Protein AF-A0A815XXY3-F1 (afdb_monomer_lite)

Radius of gyration: 14.78 Å; chains: 1; bounding box: 37×39×33 Å

Secondary structure (DSSP, 8-state):
-HHHHHHHHHHHHTTS--HHHHHHHHHHTT---HHHHHHHHHHHHHHHHHHHHHTT-HHHHHHHHHHHHHHTTT-S-HHHHHHHHHHHHHHHHHHHHHTT-HHHHHHHHHHHHHHHTTS-GGG--

InterPro domains:
  IPR011990 Tetratricopeptide-like helical domain superfamily [G3DSA:1.25.40.10] (5-116)
  IPR011990 Tetratricopeptide-like helical domain superfamily [SSF48452] (34-114)

Organism: NCBI:txid433720

pLDDT: mean 76.67, std 20.16, range [35.03, 98.31]

Structure (mmCIF, N/CA/C/O backbone):
data_AF-A0A815XXY3-F1
#
_entry.id   AF-A0A815XXY3-F1
#
loop_
_atom_site.group_PDB
_atom_site.id
_atom_site.type_symbol
_atom_site.label_atom_id
_atom_site.label_alt_id
_atom_site.label_comp_id
_atom_site.label_asym_id
_atom_site.label_entity_id
_atom_site.label_seq_id
_atom_site.pdbx_PDB_ins_code
_atom_site.Cartn_x
_atom_site.Cartn_y
_atom_site.Cartn_z
_atom_site.occupancy
_atom_site.B_iso_or_equiv
_atom_site.auth_seq_id
_atom_site.auth_comp_id
_atom_site.auth_asym_id
_atom_site.auth_atom_id
_atom_site.pdbx_PDB_model_num
ATOM 1 N N . MET A 1 1 ? 3.207 22.782 -8.558 1.00 40.72 1 MET A N 1
ATOM 2 C CA . MET A 1 1 ? 2.420 21.550 -8.321 1.00 40.72 1 MET A CA 1
ATOM 3 C C . MET A 1 1 ? 3.061 20.710 -7.215 1.00 40.72 1 MET A C 1
ATOM 5 O O . MET A 1 1 ? 2.426 20.548 -6.186 1.00 40.72 1 MET A O 1
ATOM 9 N N . LEU A 1 2 ? 4.338 20.314 -7.339 1.00 36.28 2 LEU A N 1
ATOM 10 C CA . LEU A 1 2 ? 5.111 19.684 -6.247 1.00 36.28 2 LEU A CA 1
ATOM 11 C C . LEU A 1 2 ? 5.334 20.591 -5.021 1.00 36.28 2 LEU A C 1
ATOM 13 O O . LEU A 1 2 ? 5.239 20.117 -3.900 1.00 36.28 2 LEU A O 1
ATOM 17 N N . SER A 1 3 ? 5.559 21.897 -5.204 1.00 35.03 3 SER A N 1
ATOM 18 C CA . SER A 1 3 ? 5.716 22.847 -4.084 1.00 35.03 3 SER A CA 1
ATOM 19 C C . SER A 1 3 ? 4.462 22.965 -3.213 1.00 35.03 3 SER A C 1
ATOM 21 O O . SER A 1 3 ? 4.551 23.080 -1.998 1.00 35.03 3 SER A O 1
ATOM 23 N N . THR A 1 4 ? 3.286 22.888 -3.831 1.00 38.31 4 THR A N 1
ATOM 24 C CA . THR A 1 4 ? 1.991 22.896 -3.144 1.00 38.31 4 THR A CA 1
ATOM 25 C C . THR A 1 4 ? 1.757 21.583 -2.399 1.00 38.31 4 THR A C 1
ATOM 27 O O . THR A 1 4 ? 1.278 21.599 -1.274 1.00 38.31 4 THR A O 1
ATOM 30 N N . PHE A 1 5 ? 2.153 20.454 -2.996 1.00 41.72 5 PHE A N 1
ATOM 31 C CA . PHE A 1 5 ? 2.117 19.145 -2.346 1.00 41.72 5 PHE A CA 1
ATOM 32 C C . PHE A 1 5 ? 3.056 19.083 -1.130 1.00 41.72 5 PHE A C 1
ATOM 34 O O . PHE A 1 5 ? 2.637 18.664 -0.059 1.00 41.72 5 PHE A O 1
ATOM 41 N N . MET A 1 6 ? 4.289 19.581 -1.269 1.00 40.69 6 MET A N 1
ATOM 42 C CA . MET A 1 6 ? 5.274 19.650 -0.183 1.00 40.69 6 MET A CA 1
ATOM 43 C C . MET A 1 6 ? 4.816 20.574 0.950 1.00 40.69 6 MET A C 1
ATOM 45 O O . MET A 1 6 ? 4.941 20.193 2.108 1.00 40.69 6 MET A O 1
ATOM 49 N N . ASN A 1 7 ? 4.219 21.730 0.634 1.00 42.25 7 ASN A N 1
ATOM 50 C CA . ASN A 1 7 ? 3.677 22.641 1.646 1.00 42.25 7 ASN A CA 1
ATOM 51 C C . ASN A 1 7 ? 2.479 22.036 2.394 1.00 42.25 7 ASN A C 1
ATOM 53 O O . ASN A 1 7 ? 2.439 22.093 3.619 1.00 42.25 7 ASN A O 1
ATOM 57 N N . ASN A 1 8 ? 1.538 21.412 1.679 1.00 39.06 8 ASN A N 1
ATOM 58 C CA . ASN A 1 8 ? 0.362 20.792 2.297 1.00 39.06 8 ASN A CA 1
ATOM 59 C C . ASN A 1 8 ? 0.739 19.553 3.122 1.00 39.06 8 ASN A C 1
ATOM 61 O O . ASN A 1 8 ? 0.142 19.300 4.167 1.00 39.06 8 ASN A O 1
ATOM 65 N N . ALA A 1 9 ? 1.753 18.801 2.680 1.00 45.72 9 ALA A N 1
ATOM 66 C CA . ALA A 1 9 ? 2.344 17.735 3.471 1.00 45.72 9 ALA A CA 1
ATOM 67 C C . ALA A 1 9 ? 2.991 18.319 4.733 1.00 45.72 9 ALA A C 1
ATOM 69 O O . ALA A 1 9 ? 2.632 17.908 5.824 1.00 45.72 9 ALA A O 1
ATOM 70 N N . GLN A 1 10 ? 3.863 19.327 4.631 1.00 44.88 10 GLN A N 1
ATOM 71 C CA . GLN A 1 10 ? 4.510 19.958 5.793 1.00 44.88 10 GLN A CA 1
ATOM 72 C C . GLN A 1 10 ? 3.523 20.463 6.852 1.00 44.88 10 GLN A C 1
ATOM 74 O O . GLN A 1 10 ? 3.779 20.316 8.046 1.00 44.88 10 GLN A O 1
ATOM 79 N N . GLU A 1 11 ? 2.390 21.021 6.431 1.00 45.44 11 GLU A N 1
ATOM 80 C CA . GLU A 1 11 ? 1.360 21.528 7.336 1.00 45.44 11 GLU A CA 1
ATOM 81 C C . GLU A 1 11 ? 0.625 20.387 8.065 1.00 45.44 11 GLU A C 1
ATOM 83 O O . GLU A 1 11 ? 0.522 20.415 9.294 1.00 45.44 11 GLU A O 1
ATOM 88 N N . ALA A 1 12 ? 0.234 19.323 7.350 1.00 42.69 12 ALA A N 1
ATOM 89 C CA . ALA A 1 12 ? -0.350 18.111 7.941 1.00 42.69 12 ALA A CA 1
ATOM 90 C C . ALA A 1 12 ? 0.640 17.340 8.844 1.00 42.69 12 ALA A C 1
ATOM 92 O O . ALA A 1 12 ? 0.240 16.705 9.821 1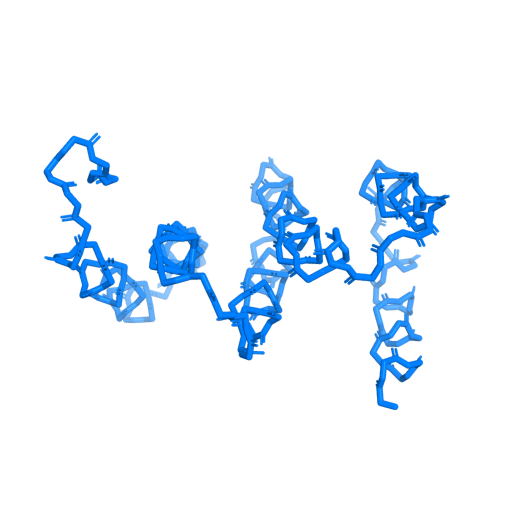.00 42.69 12 ALA A O 1
ATOM 93 N N . LEU A 1 13 ? 1.938 17.433 8.540 1.00 49.00 13 LEU A N 1
ATOM 94 C CA . LEU A 1 13 ? 3.052 16.788 9.243 1.00 49.00 13 LEU A CA 1
ATOM 95 C C . LEU A 1 13 ? 3.501 17.542 10.508 1.00 49.00 13 LEU A C 1
ATOM 97 O O . LEU A 1 13 ? 4.209 16.975 11.334 1.00 49.00 13 LEU A O 1
ATOM 101 N N . SER A 1 14 ? 3.088 18.800 10.695 1.00 47.16 14 SER A N 1
ATOM 102 C CA . SER A 1 14 ? 3.462 19.612 11.867 1.00 47.16 14 SER A CA 1
ATOM 103 C C . SER A 1 14 ? 2.740 19.219 13.167 1.00 47.16 14 SER A C 1
ATOM 105 O O . SER A 1 14 ? 3.091 19.709 14.240 1.00 47.16 14 SER A O 1
ATOM 107 N N . GLN A 1 15 ? 1.744 18.328 13.086 1.00 49.25 15 GLN A N 1
ATOM 108 C CA . GLN A 1 15 ? 0.901 17.921 14.219 1.00 49.25 15 GLN A CA 1
ATOM 109 C C . GLN A 1 15 ? 1.136 16.486 14.715 1.00 49.25 15 GLN A C 1
ATOM 111 O O . GLN A 1 15 ? 0.523 16.068 15.695 1.00 49.25 15 GLN A O 1
ATOM 116 N N . THR A 1 16 ? 2.021 15.719 14.079 1.00 50.16 16 THR A N 1
ATOM 117 C CA . THR A 1 16 ? 2.306 14.318 14.427 1.00 50.16 16 THR A CA 1
ATOM 118 C C . THR A 1 16 ? 3.817 14.108 14.506 1.00 50.16 16 THR A C 1
ATOM 120 O O . THR A 1 16 ? 4.563 14.660 13.706 1.00 50.16 16 THR A O 1
ATOM 123 N N . SER A 1 17 ? 4.301 13.360 15.507 1.00 55.41 17 SER A N 1
ATOM 124 C CA . SER A 1 17 ? 5.738 13.146 15.743 1.00 55.41 17 SER A CA 1
ATOM 125 C C . SER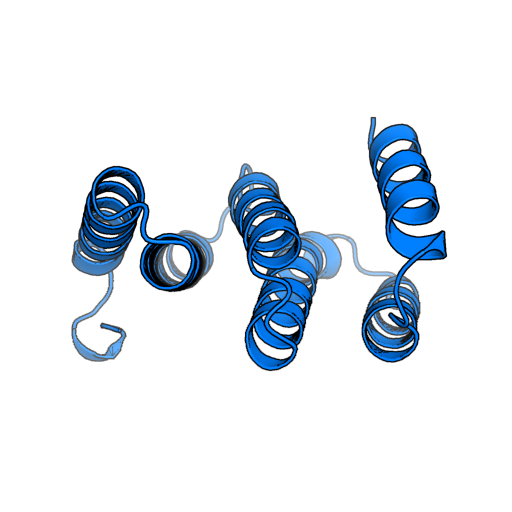 A 1 17 ? 6.354 12.288 14.626 1.00 55.41 17 SER A C 1
ATOM 127 O O . SER A 1 17 ? 6.465 11.067 14.745 1.00 55.41 17 SER A O 1
ATOM 129 N N . LEU A 1 18 ? 6.698 12.937 13.513 1.00 52.66 18 LEU A N 1
ATOM 130 C CA . LEU A 1 18 ? 7.137 12.356 12.240 1.00 52.66 18 LEU A CA 1
ATOM 131 C C . LEU A 1 18 ? 8.624 12.616 11.950 1.00 52.66 18 LEU A C 1
ATOM 133 O O . LEU A 1 18 ? 9.057 12.606 10.798 1.00 52.66 18 LEU A O 1
ATOM 137 N N . ASP A 1 19 ? 9.430 12.798 12.999 1.00 54.28 19 ASP A N 1
ATOM 138 C CA . ASP A 1 19 ? 10.856 13.136 12.887 1.00 54.28 19 ASP A CA 1
ATOM 139 C C . ASP A 1 19 ? 11.647 12.144 12.021 1.00 54.28 19 ASP A C 1
ATOM 141 O O . ASP A 1 19 ? 12.541 12.541 11.276 1.00 54.28 19 ASP A O 1
ATOM 145 N N . ARG A 1 20 ? 11.301 10.852 12.072 1.00 51.22 20 ARG A N 1
ATOM 146 C CA . ARG A 1 20 ? 12.021 9.806 11.335 1.00 51.22 20 ARG A CA 1
ATOM 147 C C . ARG A 1 20 ? 11.699 9.807 9.828 1.00 51.22 20 ARG A C 1
ATOM 149 O O . ARG A 1 20 ? 12.646 9.910 9.052 1.00 51.22 20 ARG A O 1
ATOM 156 N N . PRO A 1 21 ? 10.426 9.819 9.380 1.00 49.47 21 PRO A N 1
ATOM 157 C CA . PRO A 1 21 ? 10.122 9.957 7.950 1.00 49.47 21 PRO A CA 1
ATOM 158 C C . PRO A 1 21 ? 10.635 11.256 7.317 1.00 49.47 21 PRO A C 1
ATOM 160 O O . PRO A 1 21 ? 11.050 11.253 6.160 1.00 49.47 21 PRO A O 1
ATOM 163 N N . LEU A 1 22 ? 10.669 12.361 8.070 1.00 48.25 22 LEU A N 1
ATOM 164 C CA . LEU A 1 22 ? 11.227 13.633 7.595 1.00 48.25 22 LEU A CA 1
ATOM 165 C C . LEU A 1 22 ? 12.743 13.560 7.364 1.00 48.25 22 LEU A C 1
ATOM 167 O O . LEU A 1 22 ? 13.239 14.094 6.369 1.00 48.25 22 LEU A O 1
ATOM 171 N N . GLN A 1 23 ? 13.479 12.886 8.253 1.00 53.62 23 GLN A N 1
ATOM 172 C CA . GLN A 1 23 ? 14.914 12.645 8.074 1.00 53.62 23 GLN A CA 1
ATOM 173 C C . GLN A 1 23 ? 15.189 11.751 6.864 1.00 53.62 23 GLN A C 1
ATOM 175 O O . GLN A 1 23 ? 16.110 12.041 6.096 1.00 53.62 23 GLN A O 1
ATOM 180 N N . ASP A 1 24 ? 14.358 10.729 6.655 1.00 51.59 24 ASP A N 1
ATOM 181 C CA . ASP A 1 24 ? 14.475 9.837 5.506 1.00 51.59 24 ASP A CA 1
ATOM 182 C C . ASP A 1 24 ? 14.264 10.627 4.204 1.00 51.59 24 ASP A C 1
ATOM 184 O O . ASP A 1 24 ? 15.173 10.665 3.376 1.00 51.59 24 ASP A O 1
ATOM 188 N N . ILE A 1 25 ? 13.163 11.383 4.068 1.00 50.84 25 ILE A N 1
ATOM 189 C CA . ILE A 1 25 ? 12.894 12.253 2.902 1.00 50.84 25 ILE A CA 1
ATOM 190 C C . ILE A 1 25 ? 14.059 13.228 2.642 1.00 50.84 25 ILE A C 1
ATOM 192 O O . ILE A 1 25 ? 14.535 13.354 1.511 1.00 50.84 25 ILE A O 1
ATOM 196 N N . ALA A 1 26 ? 14.556 13.905 3.683 1.00 49.97 26 ALA A N 1
ATOM 197 C CA . ALA A 1 26 ? 15.636 14.883 3.556 1.00 49.97 26 ALA A CA 1
ATOM 198 C C . ALA A 1 26 ? 16.981 14.256 3.143 1.00 49.97 26 ALA A C 1
ATOM 200 O O . ALA A 1 26 ? 17.781 14.911 2.471 1.00 49.97 26 ALA A O 1
ATOM 201 N N . SER A 1 27 ? 17.244 13.001 3.517 1.00 51.09 27 SER A N 1
ATOM 202 C CA . SER A 1 27 ? 18.475 12.298 3.142 1.00 51.09 27 SER A CA 1
ATOM 203 C C . SER A 1 27 ? 18.534 11.941 1.650 1.00 51.09 27 SER A C 1
ATOM 205 O O . SER A 1 27 ? 19.600 12.067 1.047 1.00 51.09 27 SER A O 1
ATOM 207 N N . TYR A 1 28 ? 17.397 11.603 1.029 1.00 47.06 28 TYR A N 1
ATOM 208 C CA . TYR A 1 28 ? 17.332 11.183 -0.379 1.00 47.06 28 TYR A CA 1
ATOM 209 C C . TYR A 1 28 ? 17.372 12.351 -1.373 1.00 47.06 28 TYR A C 1
ATOM 211 O O . TYR A 1 28 ? 17.987 12.249 -2.428 1.00 47.06 28 TYR A O 1
ATOM 219 N N . THR A 1 29 ? 16.837 13.521 -1.005 1.00 48.69 29 THR A N 1
ATOM 220 C CA . THR A 1 29 ? 16.918 14.740 -1.844 1.00 48.69 29 THR A CA 1
ATOM 221 C C . THR A 1 29 ? 18.345 15.245 -2.115 1.00 48.69 29 THR A C 1
ATOM 223 O O . THR A 1 29 ? 18.528 16.149 -2.927 1.00 48.69 29 THR A O 1
ATOM 226 N N . LYS A 1 30 ? 19.366 14.675 -1.457 1.00 49.91 30 LYS A N 1
ATOM 227 C CA . LYS A 1 30 ? 20.779 15.026 -1.663 1.00 49.91 30 LYS A CA 1
ATOM 228 C C . LYS A 1 30 ? 21.462 14.263 -2.808 1.00 49.91 30 LYS A C 1
ATOM 230 O O . LYS A 1 30 ? 22.564 14.663 -3.181 1.00 49.91 30 LYS A O 1
ATOM 235 N N . SER A 1 31 ? 20.867 13.203 -3.369 1.00 46.44 31 SER A N 1
ATOM 236 C CA . SER A 1 31 ? 21.438 12.497 -4.530 1.00 46.44 31 SER A CA 1
ATOM 237 C C . SER A 1 31 ? 20.959 13.133 -5.842 1.00 46.44 31 SER A C 1
ATOM 239 O O . SER A 1 31 ? 19.778 13.094 -6.166 1.00 46.44 31 SER A O 1
ATOM 241 N N . ASN A 1 32 ? 21.885 13.741 -6.589 1.00 46.03 32 ASN A N 1
ATOM 242 C CA . ASN A 1 32 ? 21.651 14.607 -7.757 1.00 46.03 32 ASN A CA 1
ATOM 243 C C . ASN A 1 32 ? 21.301 13.877 -9.079 1.00 46.03 32 ASN A C 1
ATOM 245 O O . ASN A 1 32 ? 21.519 14.437 -10.155 1.00 46.03 32 ASN A O 1
ATOM 249 N N . GLU A 1 33 ? 20.755 12.660 -9.045 1.00 49.72 33 GLU A N 1
ATOM 250 C CA . GLU A 1 33 ? 20.394 11.919 -10.263 1.00 49.72 33 GLU A CA 1
ATOM 251 C C . GLU A 1 33 ? 18.871 11.870 -10.446 1.00 49.72 33 GLU A C 1
ATOM 253 O O . GLU A 1 33 ? 18.126 11.300 -9.654 1.00 49.72 33 GLU A O 1
ATOM 258 N N . TRP A 1 34 ? 18.378 12.511 -11.510 1.00 43.41 34 TRP A N 1
ATOM 259 C CA . TRP A 1 34 ? 16.942 12.631 -11.797 1.00 43.41 34 TRP A CA 1
ATOM 260 C C . TRP A 1 34 ? 16.260 11.286 -12.095 1.00 43.41 34 TRP A C 1
ATOM 262 O O . TRP A 1 34 ? 15.059 11.162 -11.866 1.00 43.41 34 TRP A O 1
ATOM 272 N N . SER A 1 35 ? 17.009 10.287 -12.575 1.00 49.78 35 SER A N 1
ATOM 273 C CA . SER A 1 35 ? 16.548 8.899 -12.726 1.00 49.78 35 SER A CA 1
ATOM 274 C C . SER A 1 35 ? 16.353 8.195 -11.385 1.00 49.78 35 SER A C 1
ATOM 276 O O . SER A 1 35 ? 15.463 7.365 -11.251 1.00 49.78 35 SER A O 1
ATOM 278 N N . ASP A 1 36 ? 17.135 8.554 -10.369 1.00 58.75 36 ASP A N 1
ATOM 279 C CA . ASP A 1 36 ? 17.001 7.954 -9.043 1.00 58.75 36 ASP A CA 1
ATOM 280 C C . ASP A 1 36 ? 15.763 8.500 -8.329 1.00 58.75 36 ASP A C 1
ATOM 282 O O . ASP A 1 36 ? 15.051 7.764 -7.648 1.00 58.75 36 ASP A O 1
ATOM 286 N N . LEU A 1 37 ? 15.431 9.773 -8.559 1.00 62.25 37 LEU A N 1
ATOM 287 C CA . LEU A 1 37 ? 14.233 10.411 -8.011 1.00 62.25 37 LEU A CA 1
ATOM 288 C C . LEU A 1 37 ? 12.925 9.759 -8.488 1.00 62.25 37 LEU A C 1
ATOM 290 O O . LEU A 1 37 ? 11.960 9.745 -7.718 1.00 62.25 37 LEU A O 1
ATOM 294 N N . THR A 1 38 ? 12.877 9.191 -9.704 1.00 73.12 38 THR A N 1
ATOM 295 C CA . THR A 1 38 ? 11.655 8.540 -10.210 1.00 73.12 38 THR A CA 1
ATOM 296 C C . THR A 1 38 ? 11.298 7.287 -9.419 1.00 73.12 38 THR A C 1
ATOM 298 O O . THR A 1 38 ? 10.125 7.079 -9.131 1.00 73.12 38 THR A O 1
ATOM 301 N N . HIS A 1 39 ? 12.284 6.496 -8.985 1.00 81.50 39 HIS A N 1
ATOM 302 C CA . HIS A 1 39 ? 12.053 5.292 -8.174 1.00 81.50 39 HIS A CA 1
ATOM 303 C C . HIS A 1 39 ? 12.084 5.578 -6.667 1.00 81.50 39 HIS A C 1
ATOM 305 O O . HIS A 1 39 ? 11.372 4.931 -5.897 1.00 81.50 39 HIS A O 1
ATOM 311 N N . GLN A 1 40 ? 12.857 6.573 -6.226 1.00 79.12 40 GLN A N 1
ATOM 312 C CA . GLN A 1 40 ? 12.951 6.945 -4.813 1.00 79.12 40 GLN A CA 1
ATOM 313 C C . GLN A 1 40 ? 11.652 7.558 -4.280 1.00 79.12 40 GLN A C 1
ATOM 315 O O . GLN A 1 40 ? 11.227 7.203 -3.184 1.00 79.12 40 GLN A O 1
ATOM 320 N N . ALA A 1 41 ? 10.991 8.445 -5.030 1.00 81.31 41 ALA A N 1
ATOM 321 C CA . ALA A 1 41 ? 9.763 9.099 -4.571 1.00 81.31 41 ALA A CA 1
ATOM 322 C C . ALA A 1 41 ? 8.642 8.110 -4.172 1.00 81.31 41 ALA A C 1
ATOM 324 O O . ALA A 1 41 ? 8.157 8.198 -3.037 1.00 81.31 41 ALA A O 1
ATOM 325 N N . PRO A 1 42 ? 8.242 7.137 -5.019 1.00 87.56 42 PRO A N 1
ATOM 326 C CA . PRO A 1 42 ? 7.251 6.143 -4.622 1.00 87.56 42 PRO A CA 1
ATOM 327 C C . PRO A 1 42 ? 7.751 5.249 -3.484 1.00 87.56 42 PRO A C 1
ATOM 329 O O . PRO A 1 42 ? 6.965 4.918 -2.594 1.00 87.56 42 PRO A O 1
ATOM 332 N N . GLN A 1 43 ? 9.044 4.907 -3.448 1.00 86.19 43 GLN A N 1
ATOM 333 C CA . GLN A 1 43 ? 9.618 4.106 -2.365 1.00 86.19 43 GLN A CA 1
ATOM 334 C C . GLN A 1 43 ? 9.514 4.817 -1.009 1.00 86.19 43 GLN A C 1
ATOM 336 O O . GLN A 1 43 ? 9.091 4.205 -0.032 1.00 86.19 43 GLN A O 1
ATOM 341 N N . ILE A 1 44 ? 9.858 6.103 -0.949 1.00 80.62 44 ILE A N 1
ATOM 342 C CA . ILE A 1 44 ? 9.801 6.916 0.273 1.00 80.62 44 ILE A CA 1
ATOM 343 C C . ILE A 1 44 ? 8.359 7.073 0.756 1.00 80.62 44 ILE A C 1
ATOM 345 O O . ILE A 1 44 ? 8.074 6.951 1.949 1.00 80.62 44 ILE A O 1
ATOM 349 N N . ALA A 1 45 ? 7.432 7.326 -0.168 1.00 83.81 45 ALA A N 1
ATOM 350 C CA . ALA A 1 45 ? 6.019 7.413 0.167 1.00 83.81 45 ALA A CA 1
ATOM 351 C C . ALA A 1 45 ? 5.501 6.072 0.724 1.00 83.81 45 ALA A C 1
ATOM 353 O O . ALA A 1 45 ? 4.835 6.046 1.758 1.00 83.81 45 ALA A O 1
ATOM 354 N N . TYR A 1 46 ? 5.898 4.950 0.116 1.00 90.38 46 TYR A N 1
ATOM 355 C CA . TYR A 1 46 ? 5.550 3.613 0.594 1.00 90.38 46 TYR A CA 1
ATOM 356 C C . TYR A 1 46 ? 6.119 3.315 1.991 1.00 90.38 46 TYR A C 1
ATOM 358 O O . TYR A 1 46 ? 5.376 2.891 2.876 1.00 90.38 46 TYR A O 1
ATOM 366 N N . THR A 1 47 ? 7.411 3.566 2.234 1.00 86.31 47 THR A N 1
ATOM 367 C CA . THR A 1 47 ? 8.037 3.321 3.548 1.00 86.31 47 THR A CA 1
ATOM 368 C C . THR A 1 47 ? 7.463 4.223 4.640 1.00 86.31 47 THR A C 1
ATOM 370 O O . THR A 1 47 ? 7.284 3.782 5.780 1.00 86.31 47 THR A O 1
ATOM 373 N N . THR A 1 48 ? 7.104 5.462 4.295 1.00 83.38 48 THR A N 1
ATOM 374 C CA . THR A 1 48 ? 6.386 6.372 5.197 1.00 83.38 48 THR A CA 1
ATOM 375 C C . THR A 1 48 ? 5.008 5.809 5.539 1.00 83.38 48 THR A C 1
ATOM 377 O O . THR A 1 48 ? 4.668 5.708 6.717 1.00 83.38 48 THR A O 1
ATOM 380 N N . GLY A 1 49 ? 4.256 5.345 4.536 1.00 87.94 49 GLY A N 1
ATOM 381 C CA . GLY A 1 49 ? 2.976 4.663 4.729 1.00 87.94 49 GLY A CA 1
ATOM 382 C C . GLY A 1 49 ? 3.085 3.453 5.664 1.00 87.94 49 GLY A C 1
ATOM 383 O O . GLY A 1 49 ? 2.327 3.345 6.624 1.00 87.94 49 GLY A O 1
ATOM 384 N N . GLN A 1 50 ? 4.086 2.592 5.466 1.00 89.75 50 GLN A N 1
ATOM 385 C CA . GLN A 1 50 ? 4.354 1.437 6.336 1.00 89.75 50 GLN A CA 1
ATOM 386 C C . GLN A 1 50 ? 4.668 1.847 7.786 1.00 89.75 50 GLN A C 1
ATOM 388 O O . GLN A 1 50 ? 4.173 1.236 8.733 1.00 89.75 50 GLN A O 1
ATOM 393 N N . THR A 1 51 ? 5.452 2.910 7.983 1.00 84.56 51 THR A N 1
ATOM 394 C CA . THR A 1 51 ? 5.756 3.442 9.326 1.00 84.56 51 THR A CA 1
ATOM 395 C C . THR A 1 51 ? 4.492 3.962 10.015 1.00 84.56 51 THR A C 1
ATOM 397 O O . THR A 1 51 ? 4.264 3.736 11.206 1.00 84.56 51 THR A O 1
ATOM 400 N N . LEU A 1 52 ? 3.622 4.626 9.259 1.00 84.62 52 LEU A N 1
ATOM 401 C CA . LEU A 1 52 ? 2.336 5.107 9.751 1.00 84.62 52 LEU A CA 1
ATOM 402 C C . LEU A 1 52 ? 1.396 3.952 10.126 1.00 84.62 52 LEU A C 1
ATOM 404 O O . LEU A 1 52 ? 0.744 4.029 11.164 1.00 84.62 52 LEU A O 1
ATOM 408 N N . MET A 1 53 ? 1.399 2.844 9.376 1.00 89.62 53 MET A N 1
ATOM 409 C CA . MET A 1 53 ? 0.677 1.620 9.760 1.00 89.62 53 MET A CA 1
ATOM 410 C C . MET A 1 53 ? 1.170 1.059 11.097 1.00 89.62 53 MET A C 1
ATOM 412 O O . MET A 1 53 ? 0.359 0.733 11.960 1.00 89.62 53 MET A O 1
ATOM 416 N N . GLN A 1 54 ? 2.490 0.989 11.303 1.00 88.38 54 GLN A N 1
ATOM 417 C CA . GLN A 1 54 ? 3.080 0.506 12.562 1.00 88.38 54 GLN A CA 1
ATOM 418 C C . GLN A 1 54 ? 2.706 1.384 13.763 1.00 88.38 54 GLN A C 1
ATOM 420 O O . GLN A 1 54 ? 2.589 0.890 14.882 1.00 88.38 54 GLN A O 1
ATOM 425 N N . THR A 1 55 ? 2.489 2.679 13.528 1.00 86.00 55 THR A N 1
ATOM 426 C CA . THR A 1 55 ? 2.029 3.633 14.549 1.00 86.00 55 THR A CA 1
ATOM 427 C C . THR A 1 55 ? 0.504 3.777 14.598 1.00 86.00 55 THR A C 1
ATOM 429 O O . THR A 1 55 ? 0.002 4.652 15.297 1.00 86.00 55 THR A O 1
ATOM 432 N N . GLN A 1 56 ? -0.235 2.908 13.895 1.00 91.56 56 GLN A N 1
ATOM 433 C CA . GLN A 1 56 ? -1.703 2.872 13.832 1.00 91.56 56 GLN A CA 1
ATOM 434 C C . GLN A 1 56 ? -2.351 4.160 13.288 1.00 91.56 56 GLN A C 1
ATOM 436 O O . GLN A 1 56 ? -3.539 4.409 13.484 1.00 91.56 56 GLN A O 1
ATOM 441 N N . GLN A 1 57 ? -1.591 4.976 12.558 1.00 86.50 57 GLN A N 1
ATOM 442 C CA . GLN A 1 57 ? -2.068 6.191 11.896 1.00 86.50 57 GLN A CA 1
ATOM 443 C C . GLN A 1 57 ? -2.643 5.852 10.515 1.00 86.50 57 GLN A C 1
ATOM 445 O O . GLN A 1 57 ? -2.140 6.296 9.482 1.00 86.50 57 GLN A O 1
ATOM 450 N N . TYR A 1 58 ? -3.683 5.017 10.486 1.00 90.19 58 TYR A N 1
ATOM 451 C CA . TYR A 1 58 ? -4.146 4.360 9.260 1.00 90.19 58 TYR A CA 1
ATOM 452 C C . TYR A 1 58 ? -4.649 5.325 8.180 1.00 90.19 58 TYR A C 1
ATOM 454 O O . TYR A 1 58 ? -4.347 5.113 7.009 1.00 90.19 58 TYR A O 1
ATOM 462 N N . GLN A 1 59 ? -5.352 6.412 8.531 1.00 89.56 59 GLN A N 1
ATOM 463 C CA . GLN A 1 59 ? -5.785 7.389 7.519 1.00 89.56 59 GLN A CA 1
ATOM 464 C C . GLN A 1 59 ? -4.593 8.083 6.844 1.00 89.56 59 GLN A C 1
ATOM 466 O O . GLN A 1 59 ? -4.594 8.275 5.629 1.00 89.56 59 GLN A O 1
ATOM 471 N N . LEU A 1 60 ? -3.559 8.432 7.617 1.00 83.56 60 LEU A N 1
ATOM 472 C CA . LEU A 1 60 ? -2.357 9.062 7.072 1.00 83.56 60 LEU A CA 1
ATOM 473 C C . LEU A 1 60 ? -1.524 8.050 6.275 1.00 83.56 60 LEU A C 1
ATOM 475 O O . LEU A 1 60 ? -0.971 8.394 5.233 1.00 83.56 60 LEU A O 1
ATOM 479 N N . ALA A 1 61 ? -1.481 6.790 6.717 1.00 90.25 61 ALA A N 1
ATOM 480 C CA . ALA A 1 61 ? -0.842 5.712 5.973 1.00 90.25 61 ALA A CA 1
ATOM 481 C C . ALA A 1 61 ? -1.458 5.546 4.577 1.00 90.25 61 ALA A C 1
ATOM 483 O O . ALA A 1 61 ? -0.715 5.493 3.599 1.00 90.25 61 ALA A O 1
ATOM 484 N N . ILE A 1 62 ? -2.794 5.529 4.474 1.00 91.56 62 ILE A N 1
ATOM 485 C CA . ILE A 1 62 ? -3.507 5.452 3.187 1.00 91.56 62 ILE A CA 1
ATOM 486 C C . ILE A 1 62 ? -3.073 6.592 2.264 1.00 91.56 62 ILE A C 1
ATOM 488 O O . ILE A 1 62 ? -2.672 6.322 1.136 1.00 91.56 62 ILE A O 1
ATOM 492 N N . LEU A 1 63 ? -3.054 7.836 2.758 1.00 85.69 63 LEU A N 1
ATOM 493 C CA . LEU A 1 63 ? -2.641 8.996 1.963 1.00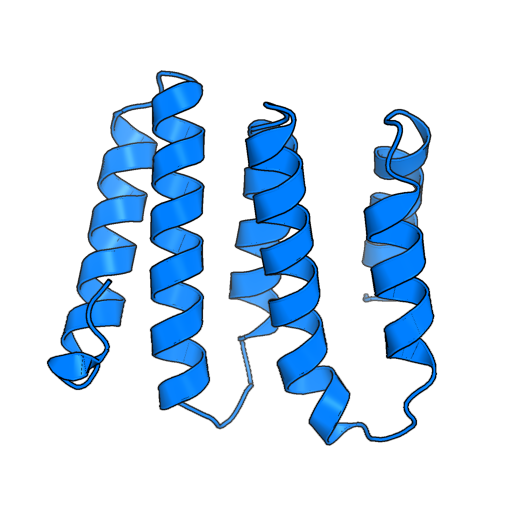 85.69 63 LEU A CA 1
ATOM 494 C C . LEU A 1 63 ? -1.242 8.811 1.354 1.00 85.69 63 LEU A C 1
ATOM 496 O O . LEU A 1 63 ? -1.040 9.038 0.163 1.00 85.69 63 LEU A O 1
ATOM 500 N N . PHE A 1 64 ? -0.266 8.378 2.154 1.00 83.94 64 PHE A N 1
ATOM 501 C CA . PHE A 1 64 ? 1.101 8.162 1.673 1.00 83.94 64 PHE A CA 1
ATOM 502 C C . PHE A 1 64 ? 1.210 6.991 0.687 1.00 83.94 64 PHE A C 1
ATOM 504 O O . PHE A 1 64 ? 1.969 7.066 -0.281 1.00 83.94 64 PHE A O 1
ATOM 511 N N . LEU A 1 65 ? 0.433 5.928 0.885 1.00 92.12 65 LEU A N 1
ATOM 512 C CA . LEU A 1 65 ? 0.392 4.795 -0.039 1.00 92.12 65 LEU A CA 1
ATOM 513 C C . LEU A 1 65 ? -0.257 5.179 -1.381 1.00 92.12 65 LEU A C 1
ATOM 515 O O . LEU A 1 65 ? 0.244 4.786 -2.432 1.00 92.12 65 LEU A O 1
ATOM 519 N N . GLU A 1 66 ? -1.305 6.005 -1.379 1.00 88.38 66 GLU A N 1
ATOM 520 C CA . GLU A 1 66 ? -1.913 6.544 -2.604 1.00 88.38 66 GLU A CA 1
ATOM 521 C C . GLU A 1 66 ? -0.958 7.479 -3.355 1.00 88.38 66 GLU A C 1
ATOM 523 O O . GLU A 1 66 ? -0.840 7.403 -4.580 1.00 88.38 66 GLU A O 1
ATOM 528 N N . VAL A 1 67 ? -0.218 8.320 -2.626 1.00 85.12 67 VAL A N 1
ATOM 529 C CA . VAL A 1 67 ? 0.850 9.153 -3.197 1.00 85.12 67 VAL A CA 1
ATOM 530 C C . VAL A 1 67 ? 1.924 8.286 -3.844 1.00 85.12 67 VAL A C 1
ATOM 532 O O . VAL A 1 67 ? 2.381 8.616 -4.936 1.00 85.12 67 VAL A O 1
ATOM 535 N N . SER A 1 68 ? 2.304 7.169 -3.216 1.00 89.75 68 SER A N 1
ATOM 536 C CA . SER A 1 68 ? 3.253 6.220 -3.803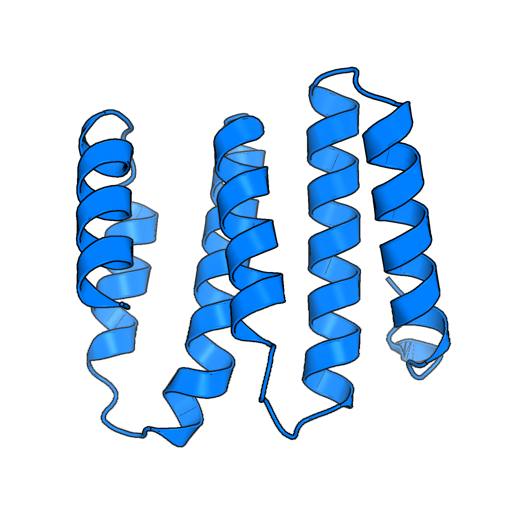 1.00 89.75 68 SER A CA 1
ATOM 537 C C . SER A 1 68 ? 2.746 5.689 -5.147 1.00 89.75 68 SER A C 1
ATOM 539 O O . SER A 1 68 ? 3.448 5.792 -6.153 1.00 89.75 68 SER A O 1
ATOM 541 N N . VAL A 1 69 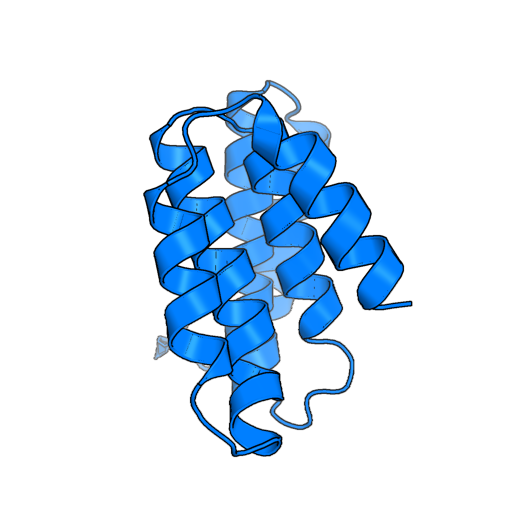? 1.495 5.217 -5.202 1.00 90.62 69 VAL A N 1
ATOM 542 C CA . VAL A 1 69 ? 0.853 4.746 -6.445 1.00 90.62 69 VAL A CA 1
ATOM 543 C C . VAL A 1 69 ? 0.823 5.840 -7.512 1.00 90.62 69 VAL A C 1
ATOM 545 O O . VAL A 1 69 ? 1.128 5.574 -8.676 1.00 90.62 69 VAL A O 1
ATOM 548 N N . ALA A 1 70 ? 0.490 7.075 -7.134 1.00 85.88 70 ALA A N 1
ATOM 549 C CA . ALA A 1 70 ? 0.443 8.203 -8.055 1.00 85.88 70 ALA A CA 1
ATOM 550 C C . ALA A 1 70 ? 1.832 8.591 -8.584 1.00 85.88 70 ALA A C 1
ATOM 552 O O . ALA A 1 70 ? 1.962 8.908 -9.766 1.00 85.88 70 ALA A O 1
ATOM 553 N N . ALA A 1 71 ? 2.866 8.535 -7.741 1.00 84.12 71 ALA A N 1
ATOM 554 C CA . ALA A 1 71 ? 4.248 8.831 -8.116 1.00 84.12 71 ALA A CA 1
ATOM 555 C C . ALA A 1 71 ? 4.828 7.805 -9.102 1.00 84.12 71 ALA A C 1
ATOM 557 O O . ALA A 1 71 ? 5.745 8.127 -9.851 1.00 84.12 71 ALA A O 1
ATOM 558 N N . MET A 1 72 ? 4.261 6.596 -9.153 1.00 87.69 72 MET A N 1
ATOM 559 C CA . MET A 1 72 ? 4.616 5.592 -10.157 1.00 87.69 72 MET A CA 1
ATOM 560 C C . MET A 1 72 ? 4.058 5.895 -11.557 1.00 87.69 72 MET A C 1
ATOM 562 O O . MET A 1 72 ? 4.437 5.236 -12.527 1.00 87.69 72 MET A O 1
ATOM 566 N N . ASN A 1 73 ? 3.168 6.882 -11.705 1.00 82.06 73 ASN A N 1
ATOM 567 C CA . ASN A 1 73 ? 2.658 7.269 -13.017 1.00 82.06 73 ASN A CA 1
ATOM 568 C C . ASN A 1 73 ? 3.763 7.940 -13.843 1.00 82.06 73 ASN A C 1
ATOM 570 O O . ASN A 1 73 ? 4.278 8.992 -13.478 1.00 82.06 73 ASN A O 1
ATOM 574 N N . GLY A 1 74 ? 4.088 7.348 -14.992 1.00 79.25 74 GLY A N 1
ATOM 575 C CA . GLY A 1 74 ? 5.128 7.856 -15.891 1.00 79.25 74 GLY A CA 1
ATOM 576 C C . GLY A 1 74 ? 6.511 7.237 -15.678 1.00 79.25 74 GLY A C 1
ATOM 577 O O . GLY A 1 74 ? 7.429 7.575 -16.423 1.00 79.25 74 GLY A O 1
ATOM 578 N N . ILE A 1 75 ? 6.665 6.306 -14.729 1.00 86.31 75 ILE A N 1
ATOM 579 C CA . ILE A 1 75 ? 7.870 5.473 -14.637 1.00 86.31 75 ILE A CA 1
ATOM 580 C C . ILE A 1 75 ? 7.827 4.426 -15.756 1.00 86.31 75 ILE A C 1
ATOM 582 O O . ILE A 1 75 ? 6.869 3.662 -15.867 1.00 86.31 75 ILE A O 1
ATOM 586 N N . ASN A 1 76 ? 8.878 4.377 -16.578 1.00 88.12 76 ASN A N 1
ATOM 587 C CA . ASN A 1 76 ? 9.019 3.412 -17.673 1.00 88.12 76 ASN A CA 1
ATOM 588 C C . ASN A 1 76 ? 9.748 2.132 -17.220 1.00 88.12 76 ASN A C 1
ATOM 590 O O . ASN A 1 76 ? 10.730 1.713 -17.826 1.00 88.12 76 ASN A O 1
ATOM 594 N N . ASP A 1 77 ? 9.282 1.557 -16.115 1.00 88.94 77 ASP A N 1
ATOM 595 C CA . ASP A 1 77 ? 9.794 0.327 -15.509 1.00 88.94 77 ASP A CA 1
ATOM 596 C C . ASP A 1 77 ? 8.592 -0.496 -15.034 1.00 88.94 77 ASP A C 1
ATOM 598 O O . ASP A 1 77 ? 8.059 -0.295 -13.942 1.00 88.94 77 ASP A O 1
ATOM 602 N N . ALA A 1 78 ? 8.087 -1.356 -15.920 1.00 88.75 78 ALA A N 1
ATOM 603 C CA . ALA A 1 78 ? 6.831 -2.062 -15.693 1.00 88.75 78 ALA A CA 1
ATOM 604 C C . ALA A 1 78 ? 6.912 -3.025 -14.502 1.00 88.75 78 ALA A C 1
ATOM 606 O O . ALA A 1 78 ? 5.962 -3.115 -13.731 1.00 88.75 78 ALA A O 1
ATOM 607 N N . GLU A 1 79 ? 8.039 -3.715 -14.332 1.00 88.62 79 GLU A N 1
ATOM 608 C CA . GLU A 1 79 ? 8.234 -4.681 -13.249 1.00 88.62 79 GLU A CA 1
ATOM 609 C C . GLU A 1 79 ? 8.234 -3.979 -11.887 1.00 88.62 79 GLU A C 1
ATOM 611 O O . GLU A 1 79 ? 7.489 -4.376 -10.985 1.00 88.62 79 GLU A O 1
ATOM 616 N N . PHE A 1 80 ? 8.971 -2.867 -11.771 1.00 88.88 80 PHE A N 1
ATOM 617 C CA . PHE A 1 80 ? 8.937 -2.017 -10.582 1.00 88.88 80 PHE A CA 1
ATOM 618 C C . PHE A 1 80 ? 7.519 -1.518 -10.286 1.00 88.88 80 PHE A C 1
ATOM 620 O O . PHE A 1 80 ? 7.023 -1.670 -9.169 1.00 88.88 80 PHE A O 1
ATOM 627 N N . VAL A 1 81 ? 6.839 -0.958 -11.292 1.00 90.44 81 VAL A N 1
ATOM 628 C CA . VAL A 1 81 ? 5.503 -0.372 -11.123 1.00 90.44 81 VAL A CA 1
ATOM 629 C C . VAL A 1 81 ? 4.481 -1.422 -10.682 1.00 90.44 81 VAL A C 1
ATOM 631 O O . VAL A 1 81 ? 3.734 -1.165 -9.740 1.00 90.44 81 VAL A O 1
ATOM 634 N N . LEU A 1 82 ? 4.449 -2.598 -11.314 1.00 91.56 82 LEU A N 1
ATOM 635 C CA . LEU A 1 82 ? 3.515 -3.674 -10.964 1.00 91.56 82 LEU A CA 1
ATOM 636 C C . LEU A 1 82 ? 3.769 -4.187 -9.537 1.00 91.56 82 LEU A C 1
ATOM 638 O O . LEU A 1 82 ? 2.838 -4.272 -8.729 1.00 91.56 82 LEU A O 1
ATOM 642 N N . SER A 1 83 ? 5.034 -4.464 -9.191 1.00 90.69 83 SER A N 1
ATOM 643 C CA . SER A 1 83 ? 5.413 -4.966 -7.862 1.00 90.69 83 SER A CA 1
ATOM 644 C C . SER A 1 83 ? 5.057 -3.974 -6.757 1.00 90.69 83 SER A C 1
ATOM 646 O O . SER A 1 83 ? 4.463 -4.341 -5.737 1.00 90.69 83 SER A O 1
ATOM 648 N N . HIS A 1 84 ? 5.379 -2.697 -6.955 1.00 92.50 84 HIS A N 1
ATOM 649 C CA . HIS A 1 84 ? 5.146 -1.670 -5.947 1.00 92.50 84 HIS A CA 1
ATOM 650 C C . HIS A 1 84 ? 3.680 -1.266 -5.838 1.00 92.50 84 HIS A C 1
ATOM 652 O O . HIS A 1 84 ? 3.201 -1.103 -4.714 1.00 92.50 84 HIS A O 1
ATOM 658 N N . LYS A 1 85 ? 2.934 -1.163 -6.947 1.00 94.00 85 LYS A N 1
ATOM 659 C CA . LYS A 1 85 ? 1.484 -0.906 -6.894 1.00 94.00 85 LYS A CA 1
ATOM 660 C C . LYS A 1 85 ? 0.753 -2.019 -6.163 1.00 94.00 85 LYS A C 1
ATOM 662 O O . LYS A 1 85 ? -0.054 -1.726 -5.285 1.00 94.00 85 LYS A O 1
ATOM 667 N N . SER A 1 86 ? 1.092 -3.275 -6.454 1.00 95.19 86 SER A N 1
ATOM 668 C CA . SER A 1 86 ? 0.521 -4.437 -5.772 1.00 95.19 86 SER A CA 1
ATOM 669 C C . SER A 1 86 ? 0.702 -4.352 -4.248 1.00 95.19 86 SER A C 1
ATOM 671 O O . SER A 1 86 ? -0.267 -4.435 -3.487 1.00 95.19 86 SER A O 1
ATOM 673 N N . LYS A 1 87 ? 1.927 -4.056 -3.790 1.00 95.69 87 LYS A N 1
ATOM 674 C CA . LYS A 1 87 ? 2.239 -3.850 -2.364 1.00 95.69 87 LYS A CA 1
ATOM 675 C C . LYS A 1 87 ? 1.485 -2.665 -1.759 1.00 95.69 87 LYS A C 1
ATOM 677 O O . LYS A 1 87 ? 0.970 -2.783 -0.647 1.00 95.69 87 LYS A O 1
ATOM 682 N N . CYS A 1 88 ? 1.397 -1.541 -2.471 1.00 95.94 88 CYS A N 1
ATOM 683 C CA . CYS A 1 88 ? 0.663 -0.365 -2.002 1.00 95.94 88 CYS A CA 1
ATOM 684 C C . CYS A 1 88 ? -0.824 -0.670 -1.831 1.00 95.94 88 CYS A C 1
ATOM 686 O O . CYS A 1 88 ? -1.378 -0.388 -0.774 1.00 95.94 88 CYS A O 1
ATOM 688 N N . TYR A 1 89 ? -1.462 -1.294 -2.822 1.00 97.94 89 TYR A N 1
ATOM 689 C CA . TYR A 1 89 ? -2.874 -1.652 -2.736 1.00 97.94 89 TYR A CA 1
ATOM 690 C C . TYR A 1 89 ? -3.148 -2.654 -1.617 1.00 97.94 89 TYR A C 1
ATOM 692 O O . TYR A 1 89 ? -4.110 -2.478 -0.874 1.00 97.94 89 TYR A O 1
ATOM 700 N N . LYS A 1 90 ? -2.280 -3.652 -1.414 1.00 98.00 90 LYS A N 1
ATOM 701 C CA . LYS A 1 90 ? -2.391 -4.549 -0.255 1.00 98.00 90 LYS A CA 1
ATOM 702 C C . LYS A 1 90 ? -2.344 -3.761 1.057 1.00 98.00 90 LYS A C 1
ATOM 704 O O . LYS A 1 90 ? -3.233 -3.917 1.887 1.00 98.00 90 LYS A O 1
ATOM 709 N N . ALA A 1 91 ? -1.362 -2.875 1.213 1.00 97.81 91 ALA A N 1
ATOM 710 C CA . ALA A 1 91 ? -1.203 -2.066 2.418 1.00 97.81 91 ALA A CA 1
ATOM 711 C C . ALA A 1 91 ? -2.385 -1.103 2.652 1.00 97.81 91 ALA A C 1
ATOM 713 O O . ALA A 1 91 ? -2.824 -0.931 3.787 1.00 97.81 91 ALA A O 1
ATOM 714 N N . ILE A 1 92 ? -2.950 -0.514 1.592 1.00 98.00 92 ILE A N 1
ATOM 715 C CA . ILE A 1 92 ? -4.172 0.300 1.677 1.00 98.00 92 ILE A CA 1
ATOM 716 C C . ILE A 1 92 ? -5.352 -0.571 2.128 1.00 98.00 92 ILE A C 1
ATOM 718 O O . ILE A 1 92 ? -6.122 -0.161 2.998 1.00 98.00 92 ILE A O 1
ATOM 722 N N . GLY A 1 93 ? -5.474 -1.783 1.580 1.00 98.06 93 GLY A N 1
ATOM 723 C CA . GLY A 1 93 ? -6.475 -2.761 2.000 1.00 98.06 93 GLY A CA 1
ATOM 724 C C . GLY A 1 93 ? -6.371 -3.095 3.488 1.00 98.06 93 GLY A C 1
ATOM 725 O O . GLY A 1 93 ? -7.376 -3.040 4.199 1.00 98.06 93 GLY A O 1
ATOM 726 N N . ASP A 1 94 ? -5.151 -3.334 3.974 1.00 98.31 94 ASP A N 1
ATOM 727 C CA . ASP A 1 94 ? -4.871 -3.582 5.390 1.00 98.31 94 ASP A CA 1
ATOM 728 C C . ASP A 1 94 ? -5.298 -2.392 6.258 1.00 98.31 94 ASP A C 1
ATOM 730 O O . ASP A 1 94 ? -5.988 -2.580 7.260 1.00 98.31 94 ASP A O 1
ATOM 734 N N . CYS A 1 95 ? -4.968 -1.160 5.858 1.00 97.12 95 CYS A N 1
ATOM 735 C CA . CYS A 1 95 ? -5.408 0.047 6.561 1.00 97.12 95 CYS A CA 1
ATOM 736 C C . CYS A 1 95 ? -6.937 0.158 6.634 1.00 97.12 95 CYS A C 1
ATOM 738 O O . CYS A 1 95 ? -7.480 0.419 7.707 1.00 97.12 95 CYS A O 1
ATOM 740 N N . TYR A 1 96 ? -7.648 -0.059 5.523 1.00 98.19 96 TYR A N 1
ATOM 741 C CA . TYR A 1 96 ? -9.113 -0.021 5.519 1.00 98.19 96 TYR A CA 1
ATOM 742 C C . TYR A 1 96 ? -9.728 -1.124 6.383 1.00 98.19 96 TYR A C 1
ATOM 744 O O . TYR A 1 96 ? -10.710 -0.867 7.080 1.00 98.19 96 TYR A O 1
ATOM 752 N N . CYS A 1 97 ? -9.122 -2.314 6.414 1.00 97.56 97 CYS A N 1
ATOM 753 C CA . CYS A 1 97 ? -9.534 -3.386 7.314 1.00 97.56 97 CYS A CA 1
ATOM 754 C C . CYS A 1 97 ? -9.395 -2.965 8.787 1.00 97.56 97 CYS A C 1
ATOM 756 O O . CYS A 1 97 ? -10.313 -3.192 9.573 1.00 97.56 97 CYS A O 1
ATOM 758 N N . GLN A 1 98 ? -8.288 -2.310 9.161 1.00 97.94 98 GLN A N 1
ATOM 759 C CA . GLN A 1 98 ? -8.091 -1.792 10.524 1.00 97.94 98 GLN A CA 1
ATOM 760 C C . GLN A 1 98 ? -9.081 -0.674 10.884 1.00 97.94 98 GLN A C 1
ATOM 762 O O . GLN A 1 98 ? -9.470 -0.538 12.041 1.00 97.94 98 GLN A O 1
ATOM 767 N N . LEU A 1 99 ? -9.524 0.105 9.895 1.00 96.31 99 LEU A N 1
ATOM 768 C CA . LEU A 1 99 ? -10.549 1.140 10.058 1.00 96.31 99 LEU A CA 1
ATOM 769 C C . LEU A 1 99 ? -11.990 0.590 10.034 1.00 96.31 99 LEU A C 1
ATOM 771 O O . LEU A 1 99 ? -12.930 1.345 10.278 1.00 96.31 99 LEU A O 1
ATOM 775 N N . GLY A 1 100 ? -12.179 -0.702 9.751 1.00 97.25 100 GLY A N 1
ATOM 776 C CA . GLY A 1 100 ? -13.490 -1.351 9.660 1.00 97.25 100 GLY A CA 1
ATOM 777 C C . GLY A 1 100 ? -14.233 -1.130 8.336 1.00 97.25 100 GLY A C 1
ATOM 778 O O . GLY A 1 100 ? -15.378 -1.568 8.204 1.00 97.25 100 GLY A O 1
ATOM 779 N N . ASP A 1 101 ? -13.607 -0.497 7.338 1.00 97.75 101 ASP A N 1
ATOM 780 C CA . ASP A 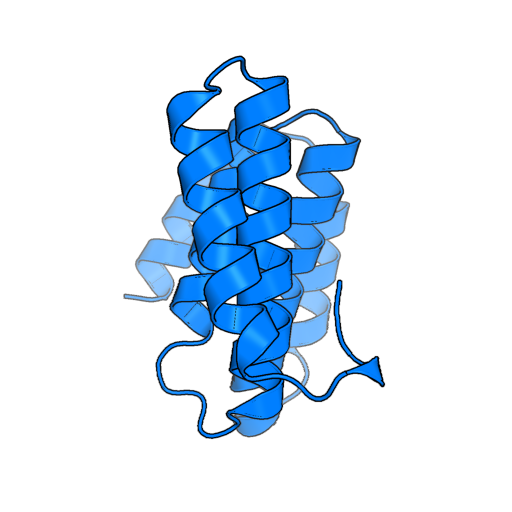1 101 ? -14.184 -0.330 5.999 1.00 97.75 101 ASP A CA 1
ATOM 781 C C . ASP A 1 101 ? -13.847 -1.532 5.109 1.00 97.75 101 ASP A C 1
ATOM 783 O O . ASP A 1 101 ? -12.983 -1.506 4.230 1.00 97.75 101 ASP A O 1
ATOM 787 N N . ASN A 1 102 ? -14.565 -2.629 5.341 1.00 95.94 102 ASN A N 1
ATOM 788 C CA . ASN A 1 102 ? -14.350 -3.884 4.621 1.00 95.94 102 ASN A CA 1
ATOM 789 C C . ASN A 1 102 ? -14.599 -3.767 3.108 1.00 95.94 102 ASN A C 1
ATOM 791 O O . ASN A 1 102 ? -14.064 -4.560 2.331 1.00 95.94 102 ASN A O 1
ATOM 795 N N . LYS A 1 103 ? -15.421 -2.802 2.676 1.00 98.06 103 LYS A N 1
ATOM 796 C CA . LYS A 1 103 ? -15.744 -2.613 1.260 1.00 98.06 103 LYS A CA 1
ATOM 797 C C . LYS A 1 103 ? -14.546 -2.030 0.518 1.00 98.06 103 LYS A C 1
ATOM 799 O O . LYS A 1 103 ? -14.149 -2.579 -0.512 1.00 98.06 103 LYS A O 1
ATOM 804 N N . GLU A 1 104 ? -13.966 -0.950 1.038 1.00 97.06 104 GLU A N 1
ATOM 805 C CA . GLU A 1 104 ? -12.758 -0.370 0.446 1.00 97.06 104 GLU A CA 1
ATOM 806 C C . GLU A 1 104 ? -11.543 -1.287 0.636 1.00 97.06 104 GLU A C 1
ATOM 808 O O . GLU A 1 104 ? -10.714 -1.384 -0.273 1.00 97.06 104 GLU A O 1
ATOM 813 N N . ALA A 1 105 ? -11.476 -2.054 1.731 1.00 97.75 105 ALA A N 1
ATOM 814 C CA . ALA A 1 105 ? -10.446 -3.076 1.911 1.00 97.75 105 ALA A CA 1
ATOM 815 C C . ALA A 1 105 ? -10.474 -4.124 0.784 1.00 97.75 105 ALA A C 1
ATOM 817 O O . ALA A 1 105 ? -9.475 -4.323 0.092 1.00 97.75 105 ALA A O 1
ATOM 818 N N . LEU A 1 106 ? -11.637 -4.740 0.531 1.00 97.75 106 LEU A N 1
ATOM 819 C CA . LEU A 1 106 ? -11.797 -5.760 -0.513 1.00 97.75 106 LEU A CA 1
ATOM 820 C C . LEU A 1 106 ? -11.450 -5.229 -1.908 1.00 97.75 106 LEU A C 1
ATOM 822 O O . LEU A 1 106 ? -10.798 -5.914 -2.699 1.00 97.75 106 LEU A O 1
ATOM 826 N N . LYS A 1 107 ? -11.872 -4.000 -2.212 1.00 97.81 107 LYS A N 1
ATOM 827 C CA . LYS A 1 107 ? -11.542 -3.333 -3.473 1.00 97.81 107 LYS A CA 1
ATOM 828 C C . LYS A 1 107 ? -10.028 -3.205 -3.648 1.00 97.81 107 LYS A C 1
ATOM 830 O O . LYS A 1 107 ? -9.515 -3.560 -4.705 1.00 97.81 107 LYS A O 1
ATOM 835 N N . ASN A 1 108 ? -9.316 -2.759 -2.617 1.00 97.56 108 ASN A N 1
ATOM 836 C CA . ASN A 1 108 ? -7.864 -2.604 -2.669 1.00 97.56 108 ASN A CA 1
ATOM 837 C C . ASN A 1 108 ? -7.129 -3.949 -2.735 1.00 97.56 108 ASN A C 1
ATOM 839 O O . ASN A 1 108 ? -6.212 -4.098 -3.537 1.00 97.56 108 ASN A O 1
ATOM 843 N N . TYR A 1 109 ? -7.584 -4.978 -2.018 1.00 97.62 109 TYR A N 1
ATOM 844 C CA . TYR A 1 109 ? -7.032 -6.328 -2.186 1.00 97.62 109 TYR A CA 1
ATOM 845 C C . TYR A 1 109 ? -7.237 -6.879 -3.602 1.00 97.62 109 TYR A C 1
ATOM 847 O O . TYR A 1 109 ? -6.343 -7.513 -4.157 1.00 97.62 109 TYR A O 1
ATOM 855 N N . THR A 1 110 ? -8.382 -6.591 -4.222 1.00 96.88 110 THR A N 1
ATOM 856 C CA . THR A 1 110 ? -8.646 -6.988 -5.613 1.00 96.88 110 THR A CA 1
ATOM 857 C C . THR A 1 110 ? -7.696 -6.282 -6.579 1.00 96.88 110 THR A C 1
ATOM 859 O O . THR A 1 110 ? -7.155 -6.917 -7.481 1.00 96.88 110 THR A O 1
ATOM 862 N N . LEU A 1 111 ? -7.445 -4.984 -6.376 1.00 94.94 111 LEU A N 1
ATOM 863 C CA . LEU A 1 111 ? -6.452 -4.245 -7.157 1.00 94.94 111 LEU A CA 1
ATOM 864 C C . LEU A 1 111 ? -5.048 -4.834 -6.975 1.00 94.94 111 LEU A C 1
ATOM 866 O O . LEU A 1 111 ? -4.366 -5.062 -7.967 1.00 94.94 111 LEU A O 1
ATOM 870 N N . ALA A 1 112 ? -4.646 -5.158 -5.743 1.00 95.25 112 ALA A N 1
ATOM 871 C CA . ALA A 1 112 ? -3.353 -5.787 -5.474 1.00 95.25 112 ALA A CA 1
ATOM 872 C C . ALA A 1 112 ? -3.176 -7.100 -6.253 1.00 95.25 112 ALA A C 1
ATOM 874 O O . ALA A 1 112 ? -2.153 -7.307 -6.904 1.00 95.25 112 ALA A O 1
ATOM 875 N N . LEU A 1 113 ? -4.198 -7.962 -6.247 1.00 92.69 113 LEU A N 1
ATOM 876 C CA . LEU A 1 113 ? -4.191 -9.213 -7.006 1.00 92.69 113 LEU A CA 1
ATOM 877 C C . LEU A 1 113 ? -4.113 -8.970 -8.517 1.00 92.69 113 LEU A C 1
ATOM 879 O O . LEU A 1 113 ? -3.347 -9.647 -9.196 1.00 92.69 113 LEU A O 1
ATOM 883 N N . ASN A 1 114 ? -4.854 -7.990 -9.037 1.00 92.31 114 ASN A N 1
ATOM 884 C CA . ASN A 1 114 ? -4.838 -7.653 -10.462 1.00 92.31 114 ASN A CA 1
ATOM 885 C C . ASN A 1 114 ? -3.473 -7.136 -10.939 1.00 92.31 114 ASN A C 1
ATOM 887 O O . ASN A 1 114 ? -3.085 -7.413 -12.066 1.00 92.31 114 ASN A O 1
ATOM 891 N N . GLU A 1 115 ? -2.725 -6.415 -10.105 1.00 87.50 115 GLU A N 1
ATOM 892 C CA . GLU A 1 115 ? -1.345 -6.040 -10.442 1.00 87.50 115 GLU A CA 1
ATOM 893 C C . GLU A 1 115 ? -0.408 -7.261 -10.338 1.00 87.50 115 GLU A C 1
ATOM 895 O O . GLU A 1 115 ? 0.472 -7.459 -11.173 1.00 87.50 115 GLU A O 1
ATOM 900 N N . ASN A 1 116 ? -0.629 -8.123 -9.336 1.00 84.06 116 ASN A N 1
ATOM 901 C CA . ASN A 1 116 ? 0.206 -9.293 -9.058 1.00 84.06 116 ASN A CA 1
ATOM 902 C C . ASN A 1 116 ? 0.137 -10.374 -10.156 1.00 84.06 116 ASN A C 1
ATOM 904 O O . ASN A 1 116 ? 1.144 -10.993 -10.481 1.00 84.06 116 ASN A O 1
ATOM 908 N N . ILE A 1 117 ? -1.018 -10.577 -10.800 1.00 83.12 117 ILE A N 1
ATOM 909 C CA . ILE A 1 117 ? -1.144 -11.565 -11.894 1.00 83.12 117 ILE A CA 1
ATOM 910 C C . ILE A 1 117 ? -0.233 -11.273 -13.095 1.00 83.12 117 ILE A C 1
ATOM 912 O O . ILE A 1 117 ? -0.004 -12.158 -13.918 1.00 83.12 117 ILE A O 1
ATOM 916 N N . HIS A 1 118 ? 0.267 -10.043 -13.212 1.00 79.31 118 HIS A N 1
ATOM 917 C CA . HIS A 1 118 ? 1.197 -9.640 -14.260 1.00 79.31 118 HIS A CA 1
ATOM 918 C C . HIS A 1 118 ? 2.669 -9.844 -13.868 1.00 79.31 118 HIS A C 1
ATOM 920 O O . HIS A 1 118 ? 3.541 -9.714 -14.727 1.00 79.31 118 HIS A O 1
ATOM 926 N N . LEU A 1 119 ? 2.947 -10.186 -12.606 1.00 75.25 119 LEU A N 1
ATOM 927 C CA . LEU A 1 119 ? 4.281 -10.500 -12.100 1.00 75.25 119 LEU A CA 1
ATOM 928 C C . LEU A 1 119 ? 4.639 -11.971 -12.314 1.00 75.25 119 LEU A C 1
ATOM 930 O O . LEU A 1 119 ? 3.777 -12.847 -12.464 1.00 75.25 119 LEU A O 1
ATOM 934 N N . ARG A 1 120 ? 5.944 -12.248 -12.277 1.00 77.50 120 ARG A N 1
ATOM 935 C CA . ARG A 1 120 ? 6.455 -13.617 -12.281 1.00 77.50 120 ARG A CA 1
ATOM 936 C C . ARG A 1 120 ? 6.011 -14.341 -10.997 1.00 77.50 120 ARG A C 1
ATOM 938 O O . ARG A 1 120 ? 5.903 -13.698 -9.954 1.00 77.50 120 ARG A O 1
ATOM 945 N N . PRO A 1 121 ? 5.757 -15.663 -11.034 1.00 73.12 121 PRO A N 1
ATOM 946 C CA . PRO A 1 121 ? 5.239 -16.400 -9.875 1.00 73.12 121 PRO A CA 1
ATOM 947 C C . PRO A 1 121 ? 6.088 -16.315 -8.596 1.00 73.12 121 PRO A C 1
ATOM 949 O O . PRO A 1 121 ? 5.558 -16.454 -7.500 1.00 73.12 121 PRO A O 1
ATOM 952 N N . ASP A 1 122 ? 7.398 -16.102 -8.717 1.00 78.06 122 ASP A N 1
ATOM 953 C CA . ASP A 1 122 ? 8.337 -15.940 -7.601 1.00 78.06 122 ASP A CA 1
ATOM 954 C C . ASP A 1 122 ? 8.247 -14.570 -6.905 1.00 78.06 122 ASP A C 1
ATOM 956 O O . ASP A 1 122 ? 8.806 -14.389 -5.824 1.00 78.06 122 ASP A O 1
ATOM 960 N N . GLU A 1 123 ? 7.506 -13.627 -7.485 1.00 67.81 123 GLU A N 1
ATOM 961 C CA . GLU A 1 123 ? 7.351 -12.250 -6.998 1.00 67.81 123 GLU A CA 1
ATOM 962 C C . GLU A 1 123 ? 5.956 -11.974 -6.426 1.00 67.81 123 GLU A C 1
ATOM 964 O O . GLU A 1 123 ? 5.635 -10.834 -6.076 1.00 67.81 123 GLU A O 1
ATOM 969 N N . HIS A 1 124 ? 5.124 -13.015 -6.320 1.00 74.38 124 HIS A N 1
ATOM 970 C CA . HIS A 1 124 ? 3.773 -12.910 -5.781 1.00 74.38 124 HIS A CA 1
ATOM 971 C C . HIS A 1 124 ? 3.788 -12.618 -4.269 1.00 74.38 124 HIS A C 1
ATOM 973 O O . HIS A 1 124 ? 4.556 -13.214 -3.514 1.00 74.38 124 HIS A O 1
ATOM 979 N N . ILE A 1 125 ? 2.941 -11.672 -3.838 1.00 65.81 125 ILE A N 1
ATOM 980 C CA . ILE A 1 125 ? 2.843 -11.137 -2.458 1.00 65.81 125 ILE A CA 1
ATOM 981 C C . ILE A 1 125 ? 1.807 -11.812 -1.552 1.00 65.81 125 ILE A C 1
ATOM 983 O O . ILE A 1 125 ? 0.906 -12.498 -2.081 1.00 65.81 125 ILE A O 1
#

Foldseek 3Di:
DVVVVVVVCVVVVVPDPLVPLVVVVVVVVPDPDPLVCLLVQLVSLQVSLVVCVVVLVLVSSLVSLVSSLVSNPPDPPLQSNLLSLLVSLQSNLVSCVSVVNNVSSVVSNVSSVVSQVPYDPVSHD

Sequence (125 aa):
MLSTFMNNAQEALSQTSLDRPLQDIASYTKSNEWSDLTHQAPQIAYTTGQTLMQTQQYQLAILFLEVSVAAMNGINDAEFVLSHKSKCYKAIGDCYCQLGDNKEALKNYTLALNENIHLRPDEHI